Protein AF-A0AAU4BLB8-F1 (afdb_monomer)

Solvent-accessible surface area (backbone atoms only — not comparable to full-atom values): 5295 Å² total; per-residue (Å²): 109,70,66,57,52,54,53,57,46,67,69,44,87,50,63,70,59,30,50,53,53,51,52,52,51,54,49,54,52,52,53,50,52,53,52,51,50,51,52,51,22,55,51,49,47,51,44,46,74,75,64,52,50,51,63,60,49,12,62,76,71,70,51,58,44,85,48,44,68,49,40,60,67,64,60,61,69,68,76,54,30,51,52,54,50,56,53,61,59,64,78,72,115

Secondary structure (DSSP, 8-state):
-HHHHHHHHHT---HHHHHHHHHHHHHHHHHHHHHHHHHHHHHHHHHHHTT--HHHHHHHHTS-GGGHHHHHHT---THHHHHHHHHHHHTT-

Sequence (93 aa):
MLQKLLDDLRAVEDDRKAGALVSEALQAVKDFNSDAAKLRQEIAQRLRDEGLTYPEMAEILRVKPSRVPQILKGEPTGRWAKAARDAAAEDGE

Structure (mmCIF, N/CA/C/O backbone):
data_AF-A0AAU4BLB8-F1
#
_entry.id   AF-A0AAU4BLB8-F1
#
loop_
_atom_site.group_PDB
_atom_site.id
_atom_site.type_symbol
_atom_site.label_atom_id
_atom_site.label_alt_id
_atom_site.label_comp_id
_atom_site.label_asym_id
_atom_site.label_entity_id
_atom_site.label_seq_id
_atom_site.pdbx_PDB_ins_code
_atom_site.Cartn_x
_atom_site.Cartn_y
_atom_site.Cartn_z
_atom_site.occupancy
_atom_site.B_iso_or_equiv
_atom_site.auth_seq_id
_atom_site.auth_comp_id
_atom_site.auth_asym_id
_atom_site.auth_atom_id
_atom_site.pdbx_PDB_model_num
ATOM 1 N N . MET A 1 1 ? 14.003 -7.312 -5.081 1.00 78.31 1 MET A N 1
ATOM 2 C CA . MET A 1 1 ? 13.241 -7.198 -6.345 1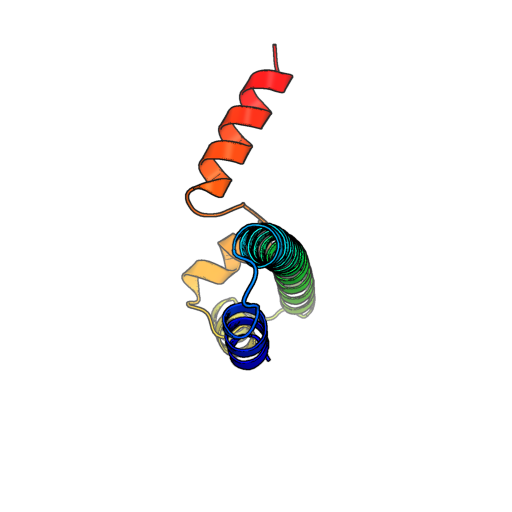.00 78.31 1 MET A CA 1
ATOM 3 C C . MET A 1 1 ? 13.381 -5.807 -6.955 1.00 78.31 1 MET A C 1
ATO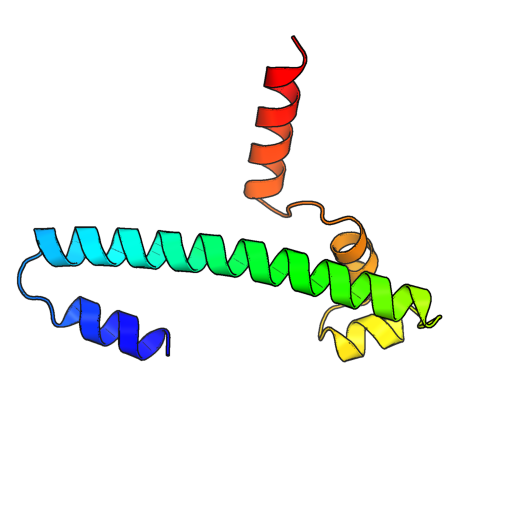M 5 O O . MET A 1 1 ? 13.982 -5.716 -8.011 1.00 78.31 1 MET A O 1
ATOM 9 N N . LEU A 1 2 ? 12.953 -4.733 -6.275 1.00 83.25 2 LEU A N 1
ATOM 10 C CA . LEU A 1 2 ? 13.110 -3.358 -6.791 1.00 83.25 2 LEU A CA 1
ATOM 11 C C . LEU A 1 2 ? 14.573 -2.936 -7.002 1.00 83.25 2 LEU A C 1
ATOM 13 O O . LEU A 1 2 ? 14.872 -2.298 -8.001 1.00 83.25 2 LEU A O 1
ATOM 17 N N . GLN A 1 3 ? 15.491 -3.345 -6.118 1.00 87.44 3 GLN A N 1
ATOM 18 C CA . GLN A 1 3 ? 16.917 -3.047 -6.301 1.00 87.44 3 GLN A CA 1
ATOM 19 C C . GLN A 1 3 ? 17.471 -3.665 -7.591 1.00 87.44 3 GLN A C 1
ATOM 21 O O . GLN A 1 3 ? 18.082 -2.966 -8.383 1.00 87.44 3 GLN A O 1
ATOM 26 N N . LYS A 1 4 ? 17.153 -4.939 -7.855 1.00 88.56 4 LYS A N 1
ATOM 27 C CA . LYS A 1 4 ? 17.546 -5.613 -9.096 1.00 88.56 4 LYS A CA 1
ATOM 28 C C . LYS A 1 4 ? 16.973 -4.908 -10.331 1.00 88.56 4 LYS A C 1
ATOM 30 O O . LYS A 1 4 ? 17.691 -4.739 -11.300 1.00 88.56 4 LYS A O 1
ATOM 35 N N . LEU A 1 5 ? 15.712 -4.469 -10.286 1.00 86.94 5 LEU A N 1
ATOM 36 C CA . LEU A 1 5 ? 15.109 -3.705 -11.382 1.00 86.94 5 LEU A CA 1
ATOM 37 C C . LEU A 1 5 ? 15.884 -2.406 -11.654 1.00 86.94 5 LEU A C 1
ATOM 39 O O . LEU A 1 5 ? 16.147 -2.088 -12.805 1.00 86.94 5 LEU A O 1
ATOM 43 N N . LEU A 1 6 ? 16.288 -1.676 -10.610 1.00 89.06 6 LEU A N 1
ATOM 44 C CA . LEU A 1 6 ? 17.117 -0.476 -10.768 1.00 89.06 6 LEU A CA 1
ATOM 45 C C . LEU A 1 6 ? 18.497 -0.796 -11.351 1.00 89.06 6 LEU A C 1
ATOM 47 O O . LEU A 1 6 ? 18.989 -0.038 -12.183 1.00 89.06 6 LEU A O 1
ATOM 51 N N . ASP A 1 7 ? 19.108 -1.899 -10.927 1.00 91.44 7 ASP A N 1
ATOM 52 C CA . ASP A 1 7 ? 20.415 -2.327 -11.428 1.00 91.44 7 ASP A CA 1
ATOM 53 C C . ASP A 1 7 ? 20.330 -2.756 -12.906 1.00 91.44 7 ASP A C 1
ATOM 55 O O . ASP A 1 7 ? 21.157 -2.332 -13.711 1.00 91.44 7 ASP A O 1
ATOM 59 N N . ASP A 1 8 ? 19.285 -3.501 -13.287 1.00 89.75 8 ASP A N 1
ATOM 60 C CA . ASP A 1 8 ? 19.014 -3.901 -14.674 1.00 89.75 8 ASP A CA 1
ATOM 61 C C . ASP A 1 8 ? 18.770 -2.667 -15.571 1.00 89.75 8 ASP A C 1
ATOM 63 O O . ASP A 1 8 ? 19.278 -2.603 -16.688 1.00 89.75 8 ASP A O 1
ATOM 67 N N . LEU A 1 9 ? 18.029 -1.661 -15.082 1.00 90.31 9 LEU A N 1
ATOM 68 C CA . LEU A 1 9 ? 17.766 -0.414 -15.816 1.00 90.31 9 LEU A CA 1
ATOM 69 C C . LEU A 1 9 ? 19.027 0.440 -15.993 1.00 90.31 9 LEU A C 1
ATOM 71 O O . LEU A 1 9 ? 19.203 1.055 -17.041 1.00 90.31 9 LEU A O 1
ATOM 75 N N . ARG A 1 10 ? 19.920 0.462 -14.996 1.00 90.75 10 ARG A N 1
ATOM 76 C CA . ARG A 1 10 ? 21.215 1.161 -15.079 1.00 90.75 10 ARG A CA 1
ATOM 77 C C . ARG A 1 10 ? 22.186 0.513 -16.060 1.00 90.75 10 ARG A C 1
ATOM 79 O O . ARG A 1 10 ? 23.071 1.199 -16.554 1.00 90.75 10 ARG A O 1
ATOM 86 N N . ALA A 1 11 ? 22.044 -0.786 -16.317 1.00 94.06 11 ALA A N 1
ATOM 87 C CA . ALA A 1 11 ? 22.872 -1.510 -17.276 1.00 94.06 11 ALA A CA 1
ATOM 88 C C . ALA A 1 11 ? 22.463 -1.263 -18.743 1.00 94.06 11 ALA A C 1
ATOM 90 O O . ALA A 1 11 ? 23.129 -1.751 -19.654 1.00 94.06 11 ALA A O 1
ATOM 91 N N . VAL A 1 12 ? 21.371 -0.530 -18.994 1.00 94.12 12 VAL A N 1
ATOM 92 C CA . VAL A 1 12 ? 20.943 -0.154 -20.347 1.00 94.12 12 VAL A CA 1
ATOM 93 C C . VAL A 1 12 ? 21.799 1.013 -20.848 1.00 94.12 12 VAL A C 1
ATOM 95 O O . VAL A 1 12 ? 21.718 2.109 -20.309 1.00 94.12 12 VAL A O 1
ATOM 98 N N . GLU A 1 13 ? 22.590 0.783 -21.898 1.00 92.62 13 GLU A N 1
ATOM 99 C CA . GLU A 1 13 ? 23.521 1.783 -22.458 1.00 92.62 13 GLU A CA 1
ATOM 100 C C . GLU A 1 13 ? 22.834 2.895 -23.274 1.00 92.62 13 GLU A C 1
ATOM 102 O O . GLU A 1 13 ? 23.383 3.982 -23.428 1.00 92.62 13 GLU A O 1
ATOM 107 N N . ASP A 1 14 ? 21.643 2.635 -23.823 1.00 95.25 14 ASP A N 1
ATOM 108 C CA . ASP A 1 14 ? 20.864 3.630 -24.569 1.00 95.25 14 ASP A CA 1
ATOM 109 C C . ASP A 1 14 ? 20.000 4.459 -23.614 1.00 95.25 14 ASP A C 1
ATOM 111 O O . ASP A 1 14 ? 18.962 3.989 -23.136 1.00 95.25 14 ASP A O 1
ATOM 115 N N . ASP A 1 15 ? 20.390 5.715 -23.399 1.00 92.62 15 ASP A N 1
ATOM 116 C CA . ASP A 1 15 ? 19.700 6.663 -22.519 1.00 92.62 15 ASP A CA 1
ATOM 117 C C . ASP A 1 15 ? 18.215 6.858 -22.859 1.00 92.62 15 ASP A C 1
ATOM 119 O O . ASP A 1 15 ? 1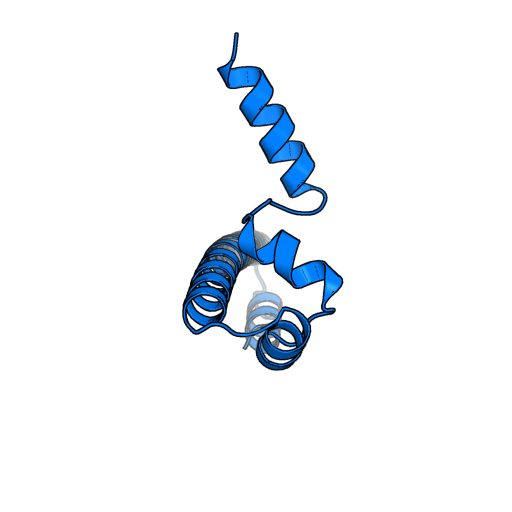7.387 7.032 -21.960 1.00 92.62 15 ASP A O 1
ATOM 123 N N . ARG A 1 16 ? 17.834 6.812 -24.145 1.00 92.69 16 ARG A N 1
ATOM 124 C CA . ARG A 1 16 ? 16.423 6.978 -24.540 1.00 92.69 16 ARG A CA 1
ATOM 125 C C . ARG A 1 16 ? 15.604 5.777 -24.094 1.00 92.69 16 ARG A C 1
ATOM 127 O O . ARG A 1 16 ? 14.503 5.934 -23.563 1.00 92.69 16 ARG A O 1
ATOM 134 N N . LYS A 1 17 ? 16.157 4.580 -24.288 1.00 90.38 17 LYS A N 1
ATOM 135 C CA . LYS A 1 17 ? 15.527 3.325 -23.875 1.00 90.38 17 LYS A CA 1
ATOM 136 C C . LYS A 1 17 ? 15.505 3.188 -22.353 1.00 90.38 17 LYS A C 1
ATOM 138 O O . LYS A 1 17 ? 14.470 2.826 -21.798 1.00 90.38 17 LYS A O 1
ATOM 143 N N . ALA A 1 18 ? 16.607 3.518 -21.681 1.00 91.06 18 ALA A N 1
ATOM 144 C CA . ALA A 1 18 ? 16.697 3.531 -20.225 1.00 91.06 18 ALA A CA 1
ATOM 145 C C . ALA A 1 18 ? 15.659 4.489 -19.621 1.00 91.06 18 ALA A C 1
ATOM 147 O O . ALA A 1 18 ? 14.917 4.104 -18.718 1.00 91.06 18 ALA A O 1
ATOM 148 N N . GLY A 1 19 ? 15.540 5.704 -20.171 1.00 92.12 19 GLY A N 1
ATOM 149 C CA . GLY A 1 19 ? 14.553 6.695 -19.743 1.00 92.12 19 GLY A CA 1
ATOM 150 C C . GLY A 1 19 ? 13.111 6.195 -19.852 1.00 92.12 19 GLY A C 1
ATOM 151 O O . GLY A 1 19 ? 12.365 6.279 -18.876 1.00 92.12 19 GLY A O 1
ATOM 152 N N . ALA A 1 20 ? 12.733 5.620 -20.999 1.00 92.38 20 ALA A N 1
ATOM 153 C CA . ALA A 1 20 ? 11.394 5.062 -21.200 1.00 92.38 20 ALA A CA 1
ATOM 154 C C . ALA A 1 20 ? 11.078 3.936 -20.198 1.00 92.38 20 ALA A C 1
ATOM 156 O O . ALA A 1 20 ? 10.044 3.969 -19.530 1.00 92.38 20 ALA A O 1
ATOM 157 N N . LEU A 1 21 ? 12.006 2.991 -20.022 1.00 92.06 21 LEU A N 1
ATOM 158 C CA . LEU A 1 21 ? 11.825 1.860 -19.109 1.00 92.06 21 LEU A CA 1
ATOM 159 C C . LEU A 1 21 ? 11.754 2.294 -17.636 1.00 92.06 21 LEU A C 1
ATOM 161 O O . LEU A 1 21 ? 10.974 1.736 -16.864 1.00 92.06 21 LEU A O 1
ATOM 165 N N . VAL A 1 22 ? 12.531 3.306 -17.232 1.00 94.00 22 VAL A N 1
ATOM 166 C CA . VAL A 1 22 ? 12.434 3.889 -15.884 1.00 94.00 22 VAL A CA 1
ATOM 167 C C . VAL A 1 22 ? 11.055 4.516 -15.669 1.00 94.00 22 VAL A C 1
ATOM 169 O O . VAL A 1 22 ? 10.449 4.302 -14.618 1.00 94.00 22 VAL A O 1
ATOM 172 N N . SER A 1 23 ? 10.533 5.260 -16.648 1.00 93.38 23 SER A N 1
ATOM 173 C CA . SER A 1 23 ? 9.191 5.848 -16.562 1.00 93.38 23 SER A CA 1
ATOM 174 C C . SER A 1 23 ? 8.095 4.785 -16.443 1.00 93.38 23 SER A C 1
ATOM 176 O O . SER A 1 23 ? 7.222 4.913 -15.582 1.00 93.38 23 SER A O 1
ATOM 178 N N . GLU A 1 24 ? 8.163 3.716 -17.237 1.00 90.81 24 GLU A N 1
ATOM 179 C CA . GLU A 1 24 ? 7.236 2.579 -17.142 1.00 90.81 24 GLU A CA 1
ATOM 180 C C . GLU A 1 24 ? 7.317 1.890 -15.773 1.00 90.81 24 GLU A C 1
ATOM 182 O O . GLU A 1 24 ? 6.290 1.633 -15.142 1.00 90.81 24 GLU A O 1
ATOM 187 N N . ALA A 1 25 ? 8.531 1.661 -15.259 1.00 91.19 25 ALA A N 1
ATOM 188 C CA . ALA A 1 25 ? 8.738 1.072 -13.939 1.00 91.19 25 ALA A CA 1
ATOM 189 C C . ALA A 1 25 ? 8.141 1.938 -12.817 1.00 91.19 25 ALA A C 1
ATOM 191 O O . ALA A 1 25 ? 7.499 1.416 -11.902 1.00 91.19 25 ALA A O 1
ATOM 192 N N . LEU A 1 26 ? 8.313 3.263 -12.885 1.00 90.19 26 LEU A N 1
ATOM 193 C CA . LEU A 1 26 ? 7.721 4.192 -11.918 1.00 90.19 26 LEU A CA 1
ATOM 194 C C . LEU A 1 26 ? 6.190 4.158 -11.957 1.00 90.19 26 LEU A C 1
ATOM 196 O O . LEU A 1 26 ? 5.554 4.187 -10.900 1.00 90.19 26 LEU A O 1
ATOM 200 N N . GLN A 1 27 ? 5.604 4.066 -13.151 1.00 87.31 27 GLN A N 1
ATOM 201 C CA . GLN A 1 27 ? 4.159 3.957 -13.319 1.00 87.31 27 GLN A CA 1
ATOM 202 C C . GLN A 1 27 ? 3.635 2.627 -12.753 1.00 87.31 27 GLN A C 1
ATOM 204 O O . GLN A 1 27 ? 2.721 2.636 -11.932 1.00 87.31 27 GLN A O 1
ATOM 209 N N . ALA A 1 28 ? 4.287 1.504 -13.059 1.00 86.81 28 ALA A N 1
ATOM 210 C CA . ALA A 1 28 ? 3.920 0.199 -12.508 1.00 86.81 28 ALA A CA 1
ATOM 211 C C . ALA A 1 28 ? 4.004 0.161 -10.969 1.00 86.81 28 ALA A C 1
ATOM 213 O O . ALA A 1 28 ? 3.122 -0.384 -10.305 1.00 86.81 28 ALA A O 1
ATOM 214 N N . VAL A 1 29 ? 5.031 0.782 -10.374 1.00 87.75 29 VAL A N 1
ATOM 215 C CA . VAL A 1 29 ? 5.153 0.903 -8.909 1.00 87.75 29 VAL A CA 1
ATOM 216 C C . VAL A 1 29 ? 4.034 1.768 -8.327 1.00 87.75 29 VAL A C 1
ATOM 218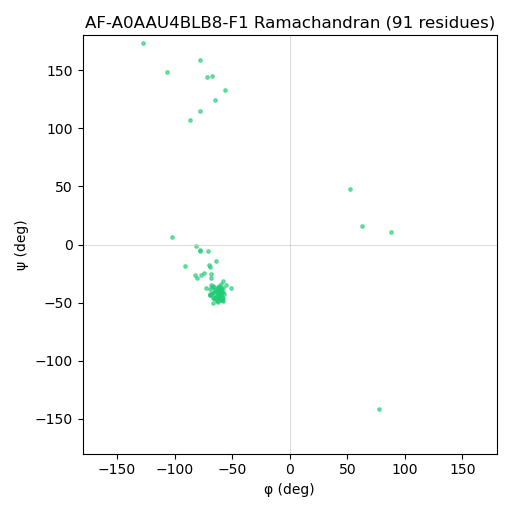 O O . VAL A 1 29 ? 3.514 1.457 -7.253 1.00 87.75 29 VAL A O 1
ATOM 221 N N . LYS A 1 30 ? 3.653 2.855 -9.006 1.00 83.38 30 LYS A N 1
ATOM 222 C CA . LYS A 1 30 ? 2.530 3.704 -8.590 1.00 83.38 30 LYS A CA 1
ATOM 223 C C . LYS A 1 30 ? 1.218 2.917 -8.583 1.00 83.38 30 LYS A C 1
ATOM 225 O O . LYS A 1 30 ? 0.495 2.984 -7.588 1.00 83.38 30 LYS A O 1
ATOM 230 N N . ASP A 1 31 ? 0.947 2.162 -9.640 1.00 79.44 31 ASP A N 1
ATOM 231 C CA . ASP A 1 31 ? -0.281 1.373 -9.768 1.00 79.44 31 ASP A CA 1
ATOM 232 C C . ASP A 1 31 ? -0.321 0.250 -8.726 1.00 79.44 31 ASP A C 1
ATOM 234 O O . ASP A 1 31 ? -1.286 0.143 -7.968 1.00 79.44 31 ASP A O 1
ATOM 238 N N . PHE A 1 32 ? 0.788 -0.478 -8.556 1.00 88.31 32 PHE A N 1
ATOM 239 C CA . PHE A 1 32 ? 0.919 -1.481 -7.499 1.00 88.31 32 PHE A CA 1
ATOM 240 C C . PHE A 1 32 ? 0.699 -0.893 -6.098 1.00 88.31 32 PHE A C 1
ATOM 242 O O . PHE A 1 32 ? 0.005 -1.488 -5.275 1.00 88.31 32 PHE A O 1
ATOM 249 N N . ASN A 1 33 ? 1.257 0.288 -5.808 1.00 86.06 33 ASN A N 1
ATOM 250 C CA . ASN A 1 33 ? 1.050 0.955 -4.520 1.00 86.06 33 ASN A CA 1
ATOM 251 C C . ASN A 1 33 ? -0.424 1.318 -4.283 1.00 86.06 33 ASN A C 1
ATOM 253 O O . ASN A 1 33 ? -0.890 1.242 -3.145 1.00 86.06 33 ASN A O 1
ATOM 257 N N . SER A 1 34 ? -1.147 1.711 -5.335 1.00 83.31 34 SER A N 1
ATOM 258 C CA . SER A 1 34 ? -2.586 1.990 -5.272 1.00 83.31 34 SER A CA 1
ATOM 259 C C . SER A 1 34 ? -3.372 0.731 -4.903 1.00 83.31 34 SER A C 1
ATOM 261 O O . SER A 1 34 ? -4.156 0.740 -3.951 1.00 83.31 34 SER A O 1
ATOM 263 N N . ASP A 1 35 ? -3.102 -0.383 -5.581 1.00 87.00 35 ASP A N 1
ATOM 264 C CA . ASP A 1 35 ? -3.803 -1.644 -5.329 1.00 87.00 35 ASP A CA 1
ATOM 265 C C . ASP A 1 35 ? -3.437 -2.252 -3.970 1.00 87.00 35 ASP A C 1
ATOM 267 O O . ASP A 1 35 ? -4.313 -2.710 -3.234 1.00 87.00 35 ASP A O 1
ATOM 271 N N . ALA A 1 36 ? -2.171 -2.156 -3.555 1.00 89.56 36 ALA A N 1
ATOM 272 C CA . ALA A 1 36 ? -1.747 -2.547 -2.214 1.00 89.56 36 ALA A CA 1
ATOM 273 C C . ALA A 1 36 ? -2.440 -1.712 -1.120 1.00 89.56 36 ALA A C 1
ATOM 275 O O . ALA A 1 36 ? -2.769 -2.234 -0.052 1.00 89.56 36 ALA A O 1
ATOM 276 N N . ALA A 1 37 ? -2.689 -0.420 -1.367 1.00 88.94 37 ALA A N 1
ATOM 277 C CA . ALA A 1 37 ? -3.419 0.432 -0.431 1.00 88.94 37 ALA A CA 1
ATOM 278 C C . ALA A 1 37 ? -4.892 0.015 -0.295 1.00 88.94 37 ALA A C 1
ATOM 280 O O . ALA A 1 37 ? -5.382 -0.041 0.837 1.00 88.94 37 ALA A O 1
ATOM 281 N N . LYS A 1 38 ? -5.560 -0.331 -1.406 1.00 89.88 38 LYS A N 1
ATOM 282 C CA . LYS A 1 38 ? -6.930 -0.875 -1.402 1.00 89.88 38 LYS A CA 1
ATOM 283 C C . LYS A 1 38 ? -6.999 -2.201 -0.650 1.00 89.88 38 LYS A C 1
ATOM 285 O O . LYS A 1 38 ? -7.786 -2.331 0.280 1.00 89.88 38 LYS A O 1
ATOM 290 N N . LEU A 1 39 ? -6.097 -3.137 -0.953 1.00 93.25 39 LEU A N 1
ATOM 291 C CA . LEU A 1 39 ? -6.030 -4.419 -0.249 1.00 93.25 39 LEU A CA 1
ATOM 292 C C . LEU A 1 39 ? -5.811 -4.220 1.258 1.00 93.25 39 LEU A C 1
ATOM 294 O O . LEU A 1 39 ? -6.449 -4.875 2.082 1.00 93.25 39 LEU A O 1
ATOM 298 N N . ARG A 1 40 ? -4.945 -3.277 1.648 1.00 94.62 40 ARG A N 1
ATOM 299 C CA . ARG A 1 40 ? -4.744 -2.934 3.062 1.00 94.62 40 ARG A CA 1
ATOM 300 C C . ARG A 1 40 ? -6.022 -2.398 3.714 1.00 94.62 40 ARG A C 1
ATOM 302 O O . ARG A 1 40 ? -6.275 -2.722 4.872 1.00 94.62 40 ARG A O 1
ATOM 309 N N . GLN A 1 41 ? -6.808 -1.588 3.007 1.00 94.75 41 GLN A N 1
ATOM 310 C CA . GLN A 1 41 ? -8.108 -1.115 3.489 1.00 94.75 41 GLN A CA 1
ATOM 311 C C . GLN A 1 41 ? -9.101 -2.272 3.653 1.00 94.75 41 GLN A C 1
ATOM 313 O O . GLN A 1 41 ? -9.731 -2.374 4.702 1.00 94.75 41 GLN A O 1
ATOM 318 N N . GLU A 1 42 ? -9.200 -3.172 2.674 1.00 95.56 42 GLU A N 1
ATOM 319 C CA . GLU A 1 42 ? -10.067 -4.357 2.746 1.00 95.56 42 GLU A CA 1
ATOM 320 C C . GLU A 1 42 ? -9.703 -5.276 3.916 1.00 95.56 42 GLU A C 1
ATOM 322 O O .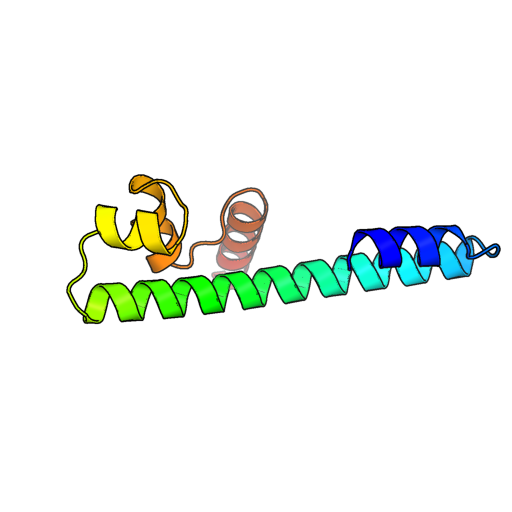 GLU A 1 42 ? -10.579 -5.814 4.591 1.00 95.56 42 GLU A O 1
ATOM 327 N N . ILE A 1 43 ? -8.405 -5.472 4.168 1.00 96.25 43 ILE A N 1
ATOM 328 C CA . ILE A 1 43 ? -7.926 -6.233 5.327 1.00 96.25 43 ILE A CA 1
ATOM 329 C C . ILE A 1 43 ? -8.312 -5.509 6.619 1.00 96.25 43 ILE A C 1
ATOM 331 O O . ILE A 1 43 ? -8.846 -6.136 7.527 1.00 96.25 43 ILE A O 1
ATOM 335 N N . ALA A 1 44 ? -8.097 -4.193 6.704 1.00 96.50 44 ALA A N 1
ATOM 336 C CA . ALA A 1 44 ? -8.490 -3.420 7.880 1.00 96.50 44 ALA A CA 1
ATOM 337 C C . ALA A 1 44 ? -10.003 -3.503 8.148 1.00 96.50 44 ALA A C 1
ATOM 339 O O . ALA A 1 44 ? -10.407 -3.625 9.300 1.00 96.50 44 ALA A O 1
ATOM 340 N N . GLN A 1 45 ? -10.839 -3.471 7.107 1.00 96.81 45 GLN A N 1
ATOM 341 C CA . GLN A 1 45 ? -12.285 -3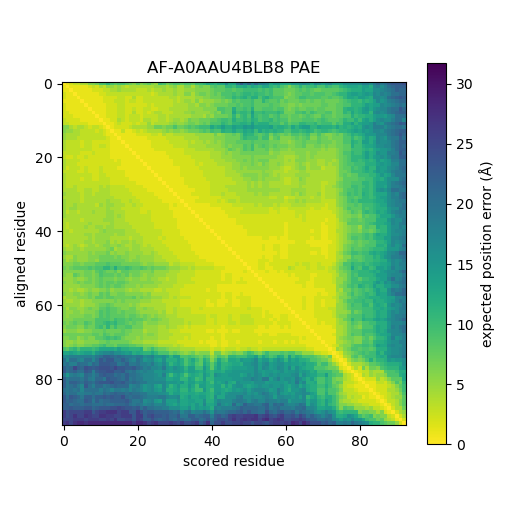.612 7.265 1.00 96.81 45 GLN A CA 1
ATOM 342 C C . GLN A 1 45 ? -12.653 -4.999 7.810 1.00 96.81 45 GLN A C 1
ATOM 344 O O . GLN A 1 45 ? -13.377 -5.075 8.795 1.00 96.81 45 GLN A O 1
ATOM 349 N N . ARG A 1 46 ? -12.065 -6.074 7.267 1.00 97.88 46 ARG A N 1
ATOM 350 C CA . ARG A 1 46 ? -12.274 -7.443 7.772 1.00 97.88 46 ARG A CA 1
ATOM 351 C C . ARG A 1 46 ? -11.891 -7.599 9.244 1.00 97.88 46 ARG A C 1
ATOM 353 O O . ARG A 1 46 ? -12.684 -8.113 10.020 1.00 97.88 46 ARG A O 1
ATOM 360 N N . LEU A 1 47 ? -10.729 -7.081 9.650 1.00 97.81 47 LEU A N 1
ATOM 361 C CA . LEU A 1 47 ? -10.295 -7.124 11.055 1.00 97.81 47 LEU A CA 1
ATOM 362 C C . LEU A 1 47 ? -11.255 -6.357 11.978 1.00 97.81 47 LEU A C 1
ATOM 364 O O . LEU A 1 47 ? -11.524 -6.779 13.099 1.00 97.81 47 LEU A O 1
ATOM 368 N N . ARG A 1 48 ? -11.794 -5.225 11.510 1.00 96.81 48 ARG A N 1
ATOM 369 C CA . ARG A 1 48 ? -12.813 -4.478 12.254 1.00 96.81 48 ARG A CA 1
ATOM 370 C C . ARG A 1 48 ? -14.112 -5.277 12.380 1.00 96.81 48 ARG A C 1
ATOM 372 O O . ARG A 1 48 ? -14.719 -5.257 13.447 1.00 96.81 48 ARG A O 1
ATOM 379 N N . ASP A 1 49 ? -14.527 -5.956 11.315 1.00 97.50 49 ASP A N 1
ATOM 380 C CA . ASP A 1 49 ? -15.742 -6.778 11.292 1.00 97.50 49 ASP A CA 1
ATOM 381 C C . ASP A 1 49 ? -15.605 -8.026 12.187 1.00 97.50 49 ASP A C 1
ATOM 383 O O . ASP A 1 49 ? -16.584 -8.470 12.782 1.00 97.50 49 ASP A O 1
ATOM 387 N N . GLU A 1 50 ? -14.382 -8.535 12.366 1.00 97.81 50 GLU A N 1
ATOM 388 C CA . GLU A 1 50 ? -14.022 -9.564 13.356 1.00 97.81 50 GLU A CA 1
ATOM 389 C C . GLU A 1 50 ? -14.040 -9.049 14.812 1.00 97.81 50 GLU A C 1
ATOM 391 O O . GLU A 1 50 ? -13.887 -9.830 15.751 1.00 97.81 50 GLU A O 1
ATOM 396 N N . GLY A 1 51 ? -14.251 -7.745 15.023 1.00 97.75 51 GLY A N 1
ATOM 397 C CA . GLY A 1 51 ? -14.366 -7.127 16.344 1.00 97.75 51 GLY A CA 1
ATOM 398 C C . GLY A 1 51 ? -13.043 -6.679 16.966 1.00 97.75 51 GLY A C 1
ATOM 399 O O . GLY A 1 51 ? -13.035 -6.318 18.145 1.00 97.75 51 GLY A O 1
ATOM 400 N N . LEU A 1 52 ? -11.939 -6.667 16.208 1.00 97.81 52 LEU A N 1
ATOM 401 C CA . LEU A 1 52 ? -10.649 -6.212 16.727 1.00 97.81 52 LEU A CA 1
ATOM 402 C C . LEU A 1 52 ? -10.658 -4.707 17.016 1.00 97.81 52 LEU A C 1
ATOM 404 O O . LEU A 1 52 ? -11.230 -3.885 16.291 1.00 97.81 52 LEU A O 1
ATOM 408 N N . THR A 1 53 ? -9.943 -4.333 18.072 1.00 97.25 53 THR A N 1
ATOM 409 C CA . THR A 1 53 ? -9.715 -2.942 18.454 1.00 97.25 53 THR A CA 1
ATOM 410 C C . THR A 1 53 ? -8.642 -2.291 17.577 1.00 97.25 53 THR A C 1
ATOM 412 O O . THR A 1 53 ? -7.781 -2.947 16.990 1.00 97.25 53 THR A O 1
ATOM 415 N N . TYR A 1 54 ? -8.635 -0.956 17.504 1.00 96.69 54 TYR A N 1
ATOM 416 C CA . TYR A 1 54 ? -7.622 -0.236 16.722 1.00 96.69 54 TYR A CA 1
ATOM 417 C C . TYR A 1 54 ? -6.168 -0.518 17.142 1.00 96.69 54 TYR A C 1
ATOM 419 O O . TYR A 1 54 ? -5.325 -0.578 16.246 1.00 96.69 54 TYR A O 1
ATOM 427 N N . PRO A 1 55 ? -5.827 -0.692 18.436 1.00 97.75 55 PRO A N 1
ATOM 428 C CA . PRO A 1 55 ? -4.496 -1.151 18.832 1.00 97.75 55 PRO A CA 1
ATOM 429 C C . PRO A 1 55 ? -4.115 -2.515 18.239 1.00 97.75 55 PRO A C 1
ATOM 431 O O . PRO A 1 55 ? -3.053 -2.622 17.634 1.00 97.75 55 PRO A O 1
ATOM 434 N N . GLU A 1 56 ? -4.995 -3.515 18.315 1.00 97.75 56 GLU A N 1
ATOM 435 C CA . GLU A 1 56 ? -4.732 -4.866 17.785 1.00 97.75 56 GLU A CA 1
ATOM 436 C C . GLU A 1 56 ? -4.571 -4.845 16.261 1.00 97.75 56 GLU A C 1
ATOM 438 O O . GLU A 1 56 ? -3.613 -5.383 15.703 1.00 97.75 56 GLU A O 1
ATOM 443 N N . MET A 1 57 ? -5.458 -4.127 15.567 1.00 98.06 57 MET A N 1
ATOM 444 C CA . MET A 1 57 ? -5.349 -3.927 14.122 1.00 98.06 57 MET A CA 1
ATOM 445 C C . MET A 1 57 ? -4.034 -3.241 13.734 1.00 98.06 57 MET A C 1
ATOM 447 O O . MET A 1 57 ? -3.438 -3.570 12.710 1.00 98.06 57 MET A O 1
ATOM 451 N N . ALA A 1 58 ? -3.578 -2.269 14.526 1.00 97.12 58 ALA A N 1
ATOM 452 C CA . ALA A 1 58 ? -2.345 -1.537 14.265 1.00 97.12 58 ALA A CA 1
ATOM 453 C C . ALA A 1 58 ? -1.097 -2.415 14.394 1.00 97.12 58 ALA A C 1
ATOM 455 O O . ALA A 1 58 ? -0.168 -2.250 13.601 1.00 97.12 58 ALA A O 1
ATOM 456 N N . GLU A 1 59 ? -1.095 -3.368 15.327 1.00 97.75 59 GLU A N 1
ATOM 457 C CA . GLU A 1 59 ? -0.034 -4.370 15.447 1.00 97.75 59 GLU A CA 1
ATOM 458 C C . GLU A 1 59 ? 0.016 -5.279 14.212 1.00 97.75 59 GLU A C 1
ATOM 460 O O . GLU A 1 59 ? 1.082 -5.439 13.611 1.00 97.75 59 GLU A O 1
ATOM 465 N N . ILE A 1 60 ? -1.139 -5.785 13.762 1.00 97.00 60 ILE A N 1
ATOM 466 C CA . ILE A 1 60 ? -1.245 -6.646 12.571 1.00 97.00 60 ILE A CA 1
ATOM 467 C C . ILE A 1 60 ? -0.808 -5.894 11.306 1.00 97.00 60 ILE A C 1
ATOM 469 O O . ILE A 1 60 ? 0.006 -6.382 10.521 1.00 97.00 60 ILE A O 1
ATOM 473 N N . LEU A 1 61 ? -1.318 -4.674 11.118 1.00 95.44 61 LEU A N 1
ATOM 474 C CA . LEU A 1 61 ? -1.034 -3.836 9.950 1.00 95.44 61 LEU A CA 1
ATOM 475 C C . LEU A 1 61 ? 0.335 -3.139 10.023 1.00 95.44 61 LEU A C 1
ATOM 477 O O . LEU A 1 61 ? 0.725 -2.470 9.064 1.00 95.44 61 LEU A O 1
ATOM 481 N N . ARG A 1 62 ? 1.058 -3.274 11.144 1.00 96.06 62 ARG A N 1
ATOM 482 C CA . ARG A 1 62 ? 2.346 -2.620 11.430 1.00 96.06 62 ARG A CA 1
ATOM 483 C C . ARG A 1 62 ? 2.315 -1.101 11.241 1.00 96.06 62 ARG A C 1
ATOM 485 O O . ARG A 1 62 ? 3.192 -0.509 10.608 1.00 96.06 62 ARG A O 1
ATOM 492 N N . VAL A 1 63 ? 1.297 -0.454 11.801 1.00 94.31 63 VAL A N 1
ATOM 493 C CA . VAL A 1 63 ? 1.120 1.006 11.775 1.00 94.31 63 VAL A CA 1
ATOM 494 C C . VAL A 1 63 ? 0.901 1.558 13.180 1.00 94.31 63 VAL A C 1
ATOM 496 O O . VAL A 1 63 ? 0.762 0.821 14.145 1.00 94.31 63 VAL A O 1
ATOM 499 N N . LYS A 1 64 ? 0.855 2.886 13.320 1.00 93.88 64 LYS A N 1
ATOM 500 C CA . LYS A 1 64 ? 0.402 3.512 14.571 1.00 93.88 64 LYS A CA 1
ATOM 501 C C . LYS A 1 64 ? -1.119 3.337 14.721 1.00 93.88 64 LYS A C 1
ATOM 503 O O . LYS A 1 64 ? -1.813 3.508 13.717 1.00 93.88 64 LYS A O 1
ATOM 508 N N . PRO A 1 65 ? -1.663 3.145 15.939 1.00 93.81 65 PRO A N 1
ATOM 509 C CA . PRO A 1 65 ? -3.112 3.062 16.168 1.00 93.81 65 PRO A CA 1
ATOM 510 C C . PRO A 1 65 ? -3.908 4.227 15.566 1.00 93.81 65 PRO A C 1
ATOM 512 O O . PRO A 1 65 ? -4.954 4.027 14.956 1.00 93.81 65 PRO A O 1
ATOM 515 N N . SER A 1 66 ? -3.361 5.445 15.613 1.00 93.38 66 SER A N 1
ATOM 516 C CA . SER A 1 66 ? -3.977 6.640 15.016 1.00 93.38 66 SER A CA 1
ATOM 517 C C . SER A 1 66 ? -4.113 6.603 13.487 1.00 93.38 66 SER A C 1
ATOM 519 O O . SER A 1 66 ? -4.836 7.419 12.915 1.00 93.38 66 SER A O 1
ATOM 521 N N . ARG A 1 67 ? -3.434 5.672 12.801 1.00 92.06 67 ARG A N 1
ATOM 522 C CA . ARG A 1 67 ? -3.510 5.495 11.342 1.00 92.06 67 ARG A CA 1
ATOM 523 C C . ARG A 1 67 ? -4.588 4.504 10.918 1.00 92.06 67 ARG A C 1
ATOM 525 O O . ARG A 1 67 ? -5.008 4.572 9.7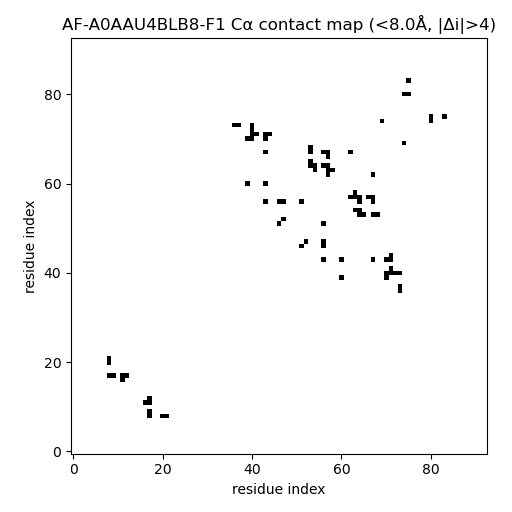68 1.00 92.06 67 ARG A O 1
ATOM 532 N N . VAL A 1 68 ? -5.072 3.643 11.814 1.00 94.75 68 VAL A N 1
ATOM 533 C CA . VAL A 1 68 ? -6.119 2.657 11.498 1.00 94.75 68 VAL A CA 1
ATOM 534 C C . VAL A 1 68 ? -7.408 3.324 10.992 1.00 94.75 68 VAL A C 1
ATOM 536 O O . VAL A 1 68 ? -7.869 2.937 9.917 1.00 94.75 68 VAL A O 1
ATOM 539 N N . PRO A 1 69 ? -7.935 4.395 11.625 1.00 93.81 69 PRO A N 1
ATOM 540 C CA . PRO A 1 69 ? -9.107 5.097 11.099 1.00 93.81 69 PRO A CA 1
ATOM 541 C C . PRO A 1 69 ? -8.890 5.679 9.698 1.00 93.81 69 PRO A C 1
ATOM 543 O O . PRO A 1 69 ? -9.815 5.724 8.899 1.00 93.81 69 PRO A O 1
ATOM 546 N N . GLN A 1 70 ? -7.670 6.123 9.381 1.00 90.94 70 GLN A N 1
ATOM 547 C CA . GLN A 1 70 ? -7.349 6.701 8.072 1.00 90.94 70 GLN A CA 1
ATOM 548 C C . GLN A 1 70 ? -7.288 5.625 6.984 1.00 90.94 70 GLN A C 1
ATOM 550 O O . GLN A 1 70 ? -7.749 5.852 5.872 1.00 90.94 70 GLN A O 1
ATOM 555 N N . ILE A 1 71 ? -6.759 4.443 7.320 1.00 92.50 71 ILE A N 1
ATOM 556 C CA . ILE A 1 71 ? -6.747 3.282 6.422 1.00 92.50 71 ILE A CA 1
ATOM 557 C C . ILE A 1 71 ? -8.178 2.833 6.122 1.00 92.50 71 ILE A C 1
ATOM 559 O O . ILE A 1 71 ? -8.503 2.633 4.959 1.00 92.50 71 ILE A O 1
ATOM 563 N N . LEU A 1 72 ? -9.034 2.737 7.145 1.00 92.81 72 LEU A N 1
ATOM 564 C CA . LEU A 1 72 ? -10.437 2.334 6.990 1.00 92.81 72 LEU A CA 1
ATOM 565 C C . LEU A 1 72 ? -11.225 3.268 6.065 1.00 92.81 72 LEU A C 1
ATOM 567 O O . LEU A 1 72 ? -12.043 2.806 5.275 1.00 92.81 72 LEU A O 1
ATOM 571 N N . LYS A 1 73 ? -10.958 4.576 6.130 1.00 88.56 73 LYS A N 1
ATOM 572 C CA . LYS A 1 73 ? -11.607 5.562 5.257 1.00 88.56 73 LYS A CA 1
ATOM 573 C C . LYS A 1 73 ? -11.173 5.473 3.793 1.00 88.56 73 LYS A C 1
ATOM 575 O O . LYS A 1 73 ? -11.842 6.054 2.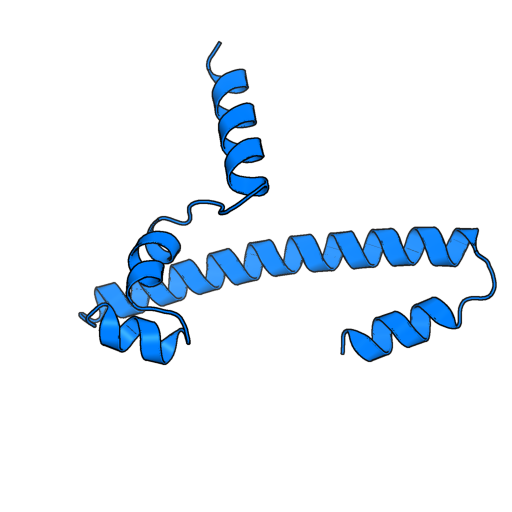947 1.00 88.56 73 LYS A O 1
ATOM 580 N N . GLY A 1 74 ? -10.050 4.817 3.493 1.00 79.19 74 GLY A N 1
ATOM 581 C CA . GLY A 1 74 ? -9.492 4.790 2.139 1.00 79.19 74 GLY A CA 1
ATOM 582 C C . GLY A 1 74 ? -9.079 6.170 1.622 1.00 79.19 74 GLY A C 1
ATOM 583 O O . GLY A 1 74 ? -8.890 6.344 0.422 1.00 79.19 74 GLY A O 1
ATOM 584 N N . GLU A 1 75 ? -8.950 7.166 2.507 1.00 66.50 75 GLU A N 1
ATOM 585 C CA . GLU A 1 75 ? -8.614 8.525 2.098 1.00 66.50 75 GLU A CA 1
ATOM 586 C C . GLU A 1 75 ? -7.196 8.533 1.501 1.00 66.50 75 GLU A C 1
ATOM 588 O O . GLU A 1 75 ? -6.240 8.121 2.177 1.00 66.50 75 GLU A O 1
ATOM 593 N N . PRO A 1 76 ? -7.012 9.011 0.253 1.00 62.34 76 PRO A N 1
ATOM 594 C CA . PRO A 1 76 ? -5.678 9.252 -0.268 1.00 62.34 76 PRO A CA 1
ATOM 595 C C . PRO A 1 76 ? -4.966 10.217 0.685 1.00 62.34 76 PRO A C 1
ATOM 597 O O . PRO A 1 76 ? -5.538 11.213 1.116 1.00 62.34 76 PRO A O 1
ATOM 600 N N . THR A 1 77 ? -3.722 9.914 1.062 1.00 58.69 77 THR A N 1
ATOM 601 C CA . THR A 1 77 ? -2.948 10.751 1.998 1.00 58.69 77 THR A CA 1
ATOM 602 C C . THR A 1 77 ? -1.846 11.532 1.276 1.00 58.69 77 THR A C 1
ATOM 604 O O . THR A 1 77 ? -1.271 11.051 0.300 1.00 58.69 77 THR A O 1
ATOM 607 N N . GLY A 1 78 ? -1.513 12.731 1.766 1.00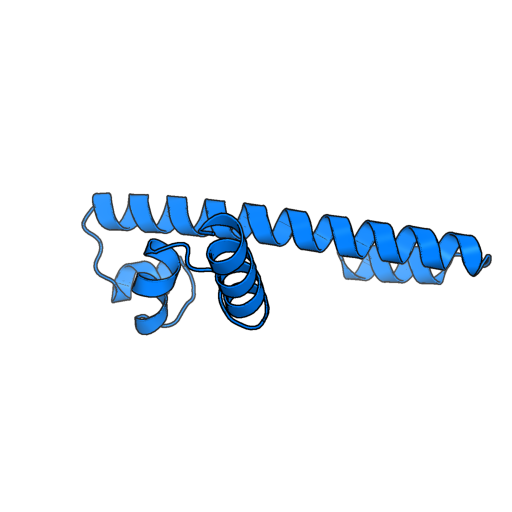 63.84 78 GLY A N 1
ATOM 608 C CA . GLY A 1 78 ? -0.406 13.545 1.244 1.00 63.84 78 GLY A CA 1
ATOM 609 C C . GLY A 1 78 ? -0.728 14.271 -0.069 1.00 63.84 78 GLY A C 1
ATOM 610 O O . GLY A 1 78 ? -1.835 14.768 -0.253 1.00 63.84 78 GLY A O 1
ATOM 611 N N . ARG A 1 79 ? 0.241 14.349 -0.994 1.00 56.62 79 ARG A N 1
ATOM 612 C CA . ARG A 1 79 ? 0.099 15.077 -2.277 1.00 56.62 79 ARG A CA 1
ATOM 613 C C . ARG A 1 79 ? -1.069 14.561 -3.130 1.00 56.62 79 ARG A C 1
ATOM 615 O O . ARG A 1 79 ? -1.711 15.338 -3.825 1.00 56.62 79 ARG A O 1
ATOM 622 N N . TRP A 1 80 ? -1.370 13.271 -3.018 1.00 59.69 80 TRP A N 1
ATOM 623 C CA . TRP A 1 80 ? -2.473 12.610 -3.716 1.00 59.69 80 TRP A CA 1
ATOM 624 C C . TRP A 1 80 ? -3.840 12.908 -3.089 1.00 59.69 80 TRP A C 1
ATOM 626 O O . TRP A 1 80 ? -4.834 12.927 -3.802 1.00 59.69 80 TRP A O 1
ATOM 636 N N . ALA A 1 81 ? -3.886 13.221 -1.787 1.00 61.03 81 ALA A N 1
ATOM 637 C CA . ALA A 1 81 ? -5.092 13.730 -1.126 1.00 61.03 81 ALA A CA 1
ATOM 638 C C . ALA A 1 81 ? -5.524 15.069 -1.723 1.00 61.03 81 ALA A C 1
ATOM 640 O O . ALA A 1 81 ? -6.706 15.317 -1.925 1.00 61.03 81 ALA A O 1
ATOM 641 N N . LYS A 1 82 ? -4.536 15.932 -1.993 1.00 60.97 82 LYS A N 1
ATOM 642 C CA . LYS A 1 82 ? -4.757 17.238 -2.608 1.00 60.97 82 LYS A CA 1
ATOM 643 C C . LYS A 1 82 ? -5.254 17.082 -4.045 1.00 60.97 82 LYS A C 1
ATOM 645 O O . LYS A 1 82 ? -6.317 17.589 -4.346 1.00 60.97 82 LYS A O 1
ATOM 650 N N . ALA A 1 83 ? -4.573 16.284 -4.868 1.00 61.78 83 ALA A N 1
ATOM 651 C CA . ALA A 1 83 ? -5.002 16.043 -6.248 1.00 61.78 83 ALA A CA 1
ATOM 652 C C . ALA A 1 83 ? -6.406 15.410 -6.352 1.00 61.78 83 ALA A C 1
ATOM 654 O O . ALA A 1 83 ? -7.177 15.790 -7.220 1.00 61.78 83 ALA A O 1
ATOM 655 N N . ALA A 1 84 ? -6.760 14.480 -5.456 1.00 60.53 84 ALA A N 1
ATOM 656 C CA . ALA A 1 84 ? -8.103 13.893 -5.424 1.00 60.53 84 ALA A CA 1
ATOM 657 C C . ALA A 1 84 ? -9.183 14.900 -4.990 1.00 60.53 84 ALA A C 1
ATOM 659 O O . ALA A 1 84 ? -10.302 14.846 -5.487 1.00 60.53 84 ALA A O 1
ATOM 660 N N . ARG A 1 85 ? -8.855 15.820 -4.071 1.00 62.84 85 ARG A N 1
ATOM 661 C CA . ARG A 1 85 ? -9.751 16.916 -3.672 1.00 62.84 85 ARG A CA 1
ATOM 662 C C . ARG A 1 85 ? -9.937 17.939 -4.783 1.00 62.84 85 ARG A C 1
ATOM 664 O O . ARG A 1 85 ? -11.060 18.370 -4.992 1.00 62.84 85 ARG A O 1
ATOM 671 N N . ASP A 1 86 ? -8.851 18.296 -5.459 1.00 66.62 86 ASP A N 1
ATOM 672 C CA . ASP A 1 86 ? -8.873 19.249 -6.566 1.00 66.62 86 ASP A CA 1
ATOM 673 C C . ASP A 1 86 ? -9.709 18.669 -7.731 1.00 66.62 86 ASP A C 1
ATOM 675 O O . ASP A 1 86 ? -10.621 19.332 -8.203 1.00 66.62 86 ASP A O 1
ATOM 679 N N . ALA A 1 87 ? -9.527 17.387 -8.083 1.00 61.47 87 ALA A N 1
ATOM 680 C CA . ALA A 1 87 ? -10.336 16.713 -9.108 1.00 61.47 87 ALA A CA 1
ATOM 681 C C . ALA A 1 87 ? -11.827 16.581 -8.730 1.00 61.47 87 ALA A C 1
ATOM 683 O O . ALA A 1 87 ? -12.700 16.795 -9.561 1.00 61.47 87 ALA A O 1
ATOM 684 N N . ALA A 1 88 ? -12.141 16.275 -7.464 1.00 61.94 88 ALA A N 1
ATOM 685 C CA . ALA A 1 88 ? -13.531 16.190 -7.002 1.00 61.94 88 ALA A CA 1
ATOM 686 C C . ALA A 1 88 ? -14.244 17.556 -6.941 1.00 61.94 88 ALA A C 1
ATOM 688 O O . ALA A 1 88 ? -15.471 17.592 -6.881 1.00 61.94 88 ALA A O 1
ATOM 689 N N . ALA A 1 89 ? -13.496 18.663 -6.911 1.00 61.91 89 ALA A N 1
ATOM 690 C CA . ALA A 1 89 ? -14.051 20.012 -6.977 1.00 61.91 89 ALA A CA 1
ATOM 691 C C . ALA A 1 89 ? -14.357 20.451 -8.420 1.00 61.91 89 ALA A C 1
ATOM 693 O O . ALA A 1 89 ? -15.252 21.264 -8.610 1.00 61.91 89 ALA A O 1
ATOM 694 N N . GLU A 1 90 ? -13.651 19.902 -9.414 1.00 56.12 90 GLU A N 1
ATOM 695 C CA . GLU A 1 90 ? -13.836 20.219 -10.839 1.00 56.12 90 GLU A CA 1
ATOM 696 C C . GLU A 1 90 ? -15.028 19.473 -11.476 1.00 56.12 90 GLU A C 1
ATOM 698 O O . GLU A 1 90 ? -15.662 20.012 -12.375 1.00 56.12 90 GLU A O 1
ATOM 703 N N . ASP A 1 91 ? -15.397 18.283 -10.986 1.00 50.75 91 ASP A N 1
ATOM 704 C CA . ASP A 1 91 ? -16.563 17.509 -11.472 1.00 50.75 91 ASP A CA 1
ATOM 705 C C . ASP A 1 91 ? -17.918 17.972 -10.877 1.00 50.75 91 ASP A C 1
ATOM 707 O O . ASP A 1 91 ? -18.968 17.390 -11.164 1.00 50.75 91 ASP A O 1
ATOM 711 N N . GLY A 1 92 ? -17.904 18.977 -9.995 1.00 49.62 92 GLY A N 1
ATOM 712 C CA . GLY A 1 92 ? -19.079 19.481 -9.274 1.00 49.62 92 GLY A CA 1
ATOM 713 C C . GLY A 1 92 ? -19.678 20.784 -9.814 1.00 49.62 92 GLY A C 1
ATOM 714 O O . GLY A 1 92 ? -20.562 21.331 -9.149 1.00 49.62 92 GLY A O 1
ATOM 715 N N . GLU A 1 93 ? -19.193 21.286 -10.954 1.00 43.22 93 GLU A N 1
ATOM 716 C CA . GLU A 1 93 ? -19.642 22.535 -11.597 1.00 43.22 93 GLU A CA 1
ATOM 717 C C . GLU A 1 93 ? -20.531 22.291 -12.827 1.00 43.22 93 GLU A C 1
ATOM 719 O O . GLU A 1 93 ? -20.200 21.412 -13.656 1.00 43.22 93 GLU A O 1
#

Mean predicted aligned error: 7.64 Å

pLDDT: mean 85.39, std 14.11, range [43.22, 98.06]

Foldseek 3Di:
DVVVLVVVLVPDPDPVVSVVSVVVVVVVVVVVVLVVLVVLLVVLVVCVVVVDQLVVNCVVSVHDSVCSVVSVVSQDDDPVNVVVVVVVVVVPD

Radius of gyration: 18.28 Å; Cα contacts (8 Å, |Δi|>4): 46; chains: 1; bounding box: 43×32×43 Å

Nearest PDB structures (foldseek):
  2r0q-assembly1_F  TM=8.059E-01  e=3.731E+00  Staphylococcus aureus
  3g1c-assembly1_A-2  TM=3.781E-01  e=4.814E+00  Lachnospira eligens ATCC 27750
  6uu9-assembly1_FFF  TM=3.930E-01  e=6.212E+00  Escherichia coli
  6uu7-assembly1_FFF  TM=3.419E-01  e=9.702E+00  Escherichia coli K-12